Protein AF-A0A3M1N149-F1 (afdb_monomer_lite)

Secondary structure (DSSP, 8-state):
--HHHHHHHHHHHHHHHHHHHH---HHHHHHHHHHHHHHHTT-S-EEEEEE-TTS-EEEEEEES--HHHHHHHHHHHHTT--S-GGGHHHHHHHHHHHHHHHHHHHHTTTT-

Radius of gyration: 16.04 Å; chains: 1; bounding box: 36×30×37 Å

Structure (mmCIF, N/CA/C/O backbone):
data_AF-A0A3M1N149-F1
#
_entry.id   AF-A0A3M1N149-F1
#
loop_
_atom_site.group_PDB
_atom_site.id
_atom_site.type_symbol
_atom_site.label_atom_id
_atom_site.label_alt_id
_atom_site.label_comp_id
_atom_site.label_asym_id
_atom_site.label_entity_id
_atom_site.label_seq_id
_atom_site.pdbx_PDB_ins_code
_atom_site.Cartn_x
_atom_site.Cartn_y
_atom_site.Cartn_z
_atom_site.occupancy
_atom_site.B_iso_or_equiv
_atom_site.auth_seq_id
_atom_site.auth_comp_id
_atom_site.auth_asym_id
_atom_site.auth_atom_id
_atom_site.pdbx_PDB_model_num
ATOM 1 N N . MET A 1 1 ? -15.040 19.681 17.680 1.00 56.97 1 MET A N 1
ATOM 2 C CA . MET A 1 1 ? -14.461 18.428 18.204 1.00 56.97 1 MET A CA 1
ATOM 3 C C . MET A 1 1 ? -13.486 17.891 17.160 1.00 56.97 1 MET A C 1
ATOM 5 O O . MET A 1 1 ? -13.920 17.516 16.086 1.00 56.97 1 MET A O 1
ATOM 9 N N . LEU A 1 2 ? -12.181 18.021 17.420 1.00 56.91 2 LEU A N 1
ATOM 10 C CA . LEU A 1 2 ? -11.044 17.631 16.564 1.00 56.91 2 LEU A CA 1
ATOM 11 C C . LEU A 1 2 ? -9.889 16.848 17.271 1.00 56.91 2 LEU A C 1
ATOM 13 O O . LEU A 1 2 ? -8.991 16.417 16.545 1.00 56.91 2 LEU A O 1
ATOM 17 N N . PRO A 1 3 ? -9.832 16.630 18.612 1.00 60.34 3 PRO A N 1
ATOM 18 C CA . PRO A 1 3 ? -8.725 15.870 19.218 1.00 60.34 3 PRO A CA 1
ATOM 19 C C . PRO A 1 3 ? -8.643 14.407 18.759 1.00 60.34 3 PRO A C 1
ATOM 21 O O . PRO A 1 3 ? -7.548 13.921 18.481 1.00 60.34 3 PRO A O 1
ATOM 24 N N . ASP A 1 4 ? -9.786 13.728 18.627 1.00 70.88 4 ASP A N 1
ATOM 25 C CA . ASP A 1 4 ? -9.841 12.268 18.457 1.00 70.88 4 ASP A CA 1
ATOM 26 C C . ASP A 1 4 ? -9.166 11.777 17.174 1.00 70.88 4 ASP A C 1
ATOM 28 O O . ASP A 1 4 ? -8.498 10.746 17.181 1.00 70.88 4 ASP A O 1
ATOM 32 N N . PHE A 1 5 ? -9.279 12.530 16.076 1.00 72.81 5 PHE A N 1
ATOM 33 C CA . PHE A 1 5 ? -8.683 12.135 14.797 1.00 72.81 5 PHE A CA 1
ATOM 34 C C . PHE A 1 5 ? -7.152 12.194 14.834 1.00 72.81 5 PHE A C 1
ATOM 36 O O . PHE A 1 5 ? -6.479 11.268 14.390 1.00 72.81 5 PHE A O 1
ATOM 43 N N . ARG A 1 6 ? -6.586 13.262 15.414 1.00 75.56 6 ARG A N 1
ATOM 44 C CA . ARG A 1 6 ? -5.127 13.409 15.533 1.00 75.56 6 ARG A CA 1
ATOM 45 C C . ARG A 1 6 ? -4.524 12.426 16.530 1.00 75.56 6 ARG A C 1
ATOM 47 O O . ARG A 1 6 ? -3.391 12.002 16.333 1.00 75.56 6 ARG A O 1
ATOM 54 N N . ILE A 1 7 ? -5.261 12.081 17.585 1.00 82.75 7 ILE A N 1
ATOM 55 C CA . ILE A 1 7 ? -4.851 11.049 18.543 1.00 82.75 7 ILE A CA 1
ATOM 56 C C . ILE A 1 7 ? -4.841 9.686 17.846 1.00 82.75 7 ILE A C 1
ATOM 58 O O . ILE A 1 7 ? -3.805 9.034 17.816 1.00 82.75 7 ILE A O 1
ATOM 62 N N . ARG A 1 8 ? -5.925 9.327 17.154 1.00 80.81 8 ARG A N 1
ATOM 63 C CA . ARG A 1 8 ? -6.014 8.057 16.427 1.00 80.81 8 ARG A CA 1
ATOM 64 C C . ARG A 1 8 ? -4.948 7.918 15.334 1.00 80.81 8 ARG A C 1
ATOM 66 O O . ARG A 1 8 ? -4.360 6.856 15.187 1.00 80.81 8 ARG A O 1
ATOM 73 N N . GLN A 1 9 ? -4.649 8.990 14.597 1.00 80.25 9 GLN A N 1
ATOM 74 C CA . GLN A 1 9 ? -3.570 8.980 13.603 1.00 80.25 9 GLN A CA 1
ATOM 75 C C . GLN A 1 9 ? -2.201 8.699 14.245 1.00 80.25 9 GLN A C 1
ATOM 77 O O . GLN A 1 9 ? -1.392 7.975 13.672 1.00 80.25 9 GLN A O 1
ATOM 82 N N . ARG A 1 10 ? -1.936 9.241 15.441 1.00 87.62 10 ARG A N 1
ATOM 83 C CA . ARG A 1 10 ? -0.706 8.941 16.191 1.00 87.62 10 ARG A CA 1
ATOM 84 C C . ARG A 1 10 ? -0.661 7.487 16.644 1.00 87.62 10 ARG A C 1
ATOM 86 O O . ARG A 1 10 ? 0.394 6.876 16.516 1.00 87.62 10 ARG A O 1
ATOM 93 N N . ASP A 1 11 ? -1.779 6.942 17.115 1.00 88.00 11 ASP A N 1
ATOM 94 C CA . ASP A 1 11 ? -1.861 5.541 17.536 1.00 88.00 11 ASP A CA 1
ATOM 95 C C . ASP A 1 11 ? -1.597 4.591 16.358 1.00 88.00 11 ASP A C 1
ATOM 97 O O . ASP A 1 11 ? -0.807 3.660 16.491 1.00 88.00 11 ASP A O 1
ATOM 101 N N . TYR A 1 12 ? -2.151 4.880 15.174 1.00 85.88 12 TYR A N 1
ATOM 102 C CA . TYR A 1 12 ? -1.867 4.108 13.959 1.00 85.88 12 TYR A CA 1
ATOM 103 C C . TYR A 1 12 ? -0.397 4.186 13.535 1.00 85.88 12 TYR A C 1
ATOM 105 O O . TYR A 1 12 ? 0.204 3.168 13.193 1.00 85.88 12 TYR A O 1
ATOM 113 N N . LEU A 1 13 ? 0.211 5.375 13.580 1.00 88.25 13 LEU A N 1
ATOM 114 C CA . LEU A 1 13 ? 1.637 5.528 13.278 1.00 88.25 13 LEU A CA 1
ATOM 115 C C . LEU A 1 13 ? 2.517 4.785 14.292 1.00 88.25 13 LEU A C 1
ATOM 117 O O . LEU A 1 13 ? 3.531 4.204 13.907 1.00 88.25 13 LEU A O 1
ATOM 121 N N . LEU A 1 14 ? 2.126 4.770 15.569 1.00 90.81 14 LEU A N 1
ATOM 122 C CA . LEU A 1 14 ? 2.820 4.012 16.606 1.00 90.81 14 LEU A CA 1
ATOM 123 C C . LEU A 1 14 ? 2.691 2.502 16.373 1.00 90.81 14 LEU A C 1
ATOM 125 O O . LEU A 1 14 ? 3.683 1.788 16.506 1.00 90.81 14 LEU A O 1
ATOM 129 N N . GLU A 1 15 ? 1.510 2.020 15.984 1.00 87.44 15 GLU A N 1
ATOM 130 C CA . GLU A 1 15 ? 1.302 0.613 15.640 1.00 87.44 15 GLU A CA 1
ATOM 131 C C . GLU A 1 15 ? 2.174 0.193 14.447 1.00 87.44 15 GLU A C 1
ATOM 133 O O . GLU A 1 15 ? 2.822 -0.854 14.501 1.00 87.44 15 GLU A O 1
ATOM 138 N N . ILE A 1 16 ? 2.260 1.027 13.404 1.00 86.06 16 ILE A N 1
ATOM 139 C CA . ILE A 1 16 ? 3.152 0.792 12.258 1.00 86.06 16 ILE A CA 1
ATOM 140 C C . ILE A 1 16 ? 4.612 0.740 12.720 1.00 86.06 16 ILE A C 1
ATOM 142 O O . ILE A 1 16 ? 5.326 -0.202 12.381 1.00 86.06 16 ILE A O 1
ATOM 146 N N . ALA A 1 17 ? 5.058 1.712 13.521 1.00 87.81 17 ALA A N 1
ATOM 147 C CA . ALA A 1 17 ? 6.433 1.759 14.015 1.00 87.81 17 ALA A CA 1
ATOM 148 C C . ALA A 1 17 ? 6.802 0.528 14.862 1.00 87.81 17 ALA A C 1
ATOM 150 O O . ALA A 1 17 ? 7.915 0.023 14.751 1.00 87.81 17 ALA A O 1
ATOM 151 N N . GLN A 1 18 ? 5.873 0.018 15.676 1.00 87.69 18 GLN A N 1
ATOM 152 C CA . GLN A 1 18 ? 6.068 -1.210 16.454 1.00 87.69 18 GLN A CA 1
ATOM 153 C C . GLN A 1 18 ? 6.083 -2.466 15.579 1.00 87.69 18 GLN A C 1
ATOM 155 O O . GLN A 1 18 ? 6.882 -3.371 15.822 1.00 87.69 18 GLN A O 1
ATOM 160 N N . ALA A 1 19 ? 5.218 -2.535 14.563 1.00 85.25 19 ALA A N 1
ATOM 161 C CA . ALA A 1 19 ? 5.213 -3.648 13.620 1.00 85.25 19 ALA A CA 1
ATOM 162 C C . ALA A 1 19 ? 6.552 -3.735 12.871 1.00 85.25 19 ALA A C 1
ATOM 164 O O . ALA A 1 19 ? 7.135 -4.813 12.803 1.00 85.25 19 ALA A O 1
ATOM 165 N N . LEU A 1 20 ? 7.083 -2.596 12.407 1.00 87.00 20 LEU A N 1
ATOM 166 C CA . LEU A 1 20 ? 8.373 -2.510 11.709 1.00 87.00 20 LEU A CA 1
ATOM 167 C C . LEU A 1 20 ? 9.553 -3.060 12.526 1.00 87.00 20 LEU A C 1
ATOM 169 O O . LEU A 1 20 ? 10.507 -3.563 11.943 1.00 87.00 20 LEU A O 1
ATOM 173 N N . THR A 1 21 ? 9.522 -2.947 13.856 1.00 85.19 21 THR A N 1
ATOM 174 C CA . THR A 1 21 ? 10.631 -3.383 14.723 1.00 85.19 21 THR A CA 1
ATOM 175 C C . THR A 1 21 ? 10.466 -4.790 15.291 1.00 85.19 21 THR A C 1
ATOM 177 O O . THR A 1 21 ? 11.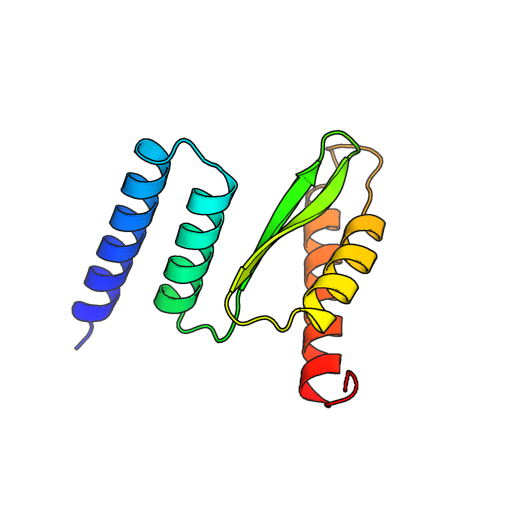430 -5.332 15.828 1.00 85.19 21 THR A O 1
ATOM 180 N N . SER A 1 22 ? 9.269 -5.376 15.196 1.00 80.94 22 SER A N 1
ATOM 181 C CA . SER A 1 22 ? 8.942 -6.661 15.833 1.00 80.94 22 SER A CA 1
ATOM 182 C C . SER A 1 22 ? 8.733 -7.803 14.839 1.00 80.94 22 SER A C 1
ATOM 184 O O . SER A 1 22 ? 8.836 -8.963 15.231 1.00 80.94 22 SER A O 1
ATOM 186 N N . GLU A 1 23 ? 8.418 -7.493 13.580 1.00 82.69 23 GLU A N 1
ATOM 187 C CA . GLU A 1 23 ? 8.093 -8.483 12.553 1.00 82.69 23 GLU A CA 1
ATOM 188 C C . GLU A 1 23 ? 9.309 -8.767 11.662 1.00 82.69 23 GLU A C 1
ATOM 190 O O . GLU A 1 23 ? 9.849 -7.860 11.029 1.00 82.69 23 GLU A O 1
ATOM 195 N N . LEU A 1 24 ? 9.743 -10.031 11.615 1.00 85.94 24 LEU A N 1
ATOM 196 C CA . LEU A 1 24 ? 10.859 -10.464 10.763 1.00 85.94 24 LEU A CA 1
ATOM 197 C C . LEU A 1 24 ? 10.376 -10.912 9.375 1.00 85.94 24 LEU A C 1
ATOM 199 O O . LEU A 1 24 ? 11.164 -10.949 8.430 1.00 85.94 24 LEU A O 1
ATOM 203 N N . ASP A 1 25 ? 9.091 -11.251 9.252 1.00 90.19 25 ASP A N 1
ATOM 204 C CA . ASP A 1 25 ? 8.483 -11.655 7.993 1.00 90.19 25 ASP A CA 1
ATOM 205 C C . ASP A 1 25 ? 7.941 -10.445 7.219 1.00 90.19 25 ASP A C 1
ATOM 207 O O . ASP A 1 25 ? 6.956 -9.807 7.604 1.00 90.19 25 ASP A O 1
ATOM 211 N N . LEU A 1 26 ? 8.593 -10.128 6.098 1.00 89.75 26 LEU A N 1
ATOM 212 C CA . LEU A 1 26 ? 8.265 -8.954 5.289 1.00 89.75 26 LEU A CA 1
ATOM 213 C C . LEU A 1 26 ? 6.822 -8.997 4.764 1.00 89.75 26 LEU A C 1
ATOM 215 O O . LEU A 1 26 ? 6.148 -7.970 4.740 1.00 89.75 26 LEU A O 1
ATOM 219 N N . GLU A 1 27 ? 6.329 -10.169 4.363 1.00 90.31 27 GLU A N 1
ATOM 220 C CA . GLU A 1 27 ? 4.973 -10.312 3.824 1.00 90.31 27 GLU A CA 1
ATOM 221 C C . GLU A 1 27 ? 3.909 -10.019 4.893 1.00 90.31 27 GLU A C 1
ATOM 223 O O . GLU A 1 27 ? 2.989 -9.219 4.667 1.00 90.31 27 GLU A O 1
ATOM 228 N N . THR A 1 28 ? 4.070 -10.599 6.085 1.00 91.31 28 THR A N 1
ATOM 229 C CA . THR A 1 28 ? 3.201 -10.356 7.244 1.00 91.31 28 THR A CA 1
ATOM 230 C C . THR A 1 28 ? 3.227 -8.885 7.654 1.00 91.31 28 THR A C 1
ATOM 232 O O . THR A 1 28 ? 2.171 -8.271 7.855 1.00 91.31 28 THR A O 1
ATOM 235 N N . LEU A 1 29 ? 4.419 -8.284 7.708 1.00 93.69 29 LEU A N 1
ATOM 236 C CA . LEU A 1 29 ? 4.609 -6.877 8.049 1.00 93.69 29 LEU A CA 1
ATOM 237 C C . LEU A 1 29 ? 3.874 -5.951 7.078 1.00 93.69 29 LEU A C 1
ATOM 239 O O . LEU A 1 29 ? 3.069 -5.116 7.497 1.00 93.69 29 LEU A O 1
ATOM 243 N N . LEU A 1 30 ? 4.121 -6.098 5.776 1.00 94.62 30 LEU A N 1
ATOM 244 C CA . LEU A 1 30 ? 3.526 -5.231 4.763 1.00 94.62 30 LEU A CA 1
ATOM 245 C C . LEU A 1 30 ? 2.005 -5.383 4.732 1.00 94.62 30 LEU A C 1
ATOM 247 O O . LEU A 1 30 ? 1.293 -4.379 4.646 1.00 94.62 30 LEU A O 1
ATOM 251 N N . THR A 1 31 ? 1.498 -6.611 4.873 1.00 94.62 31 THR A N 1
ATOM 252 C CA . THR A 1 31 ? 0.055 -6.883 4.948 1.00 94.62 31 THR A CA 1
ATOM 253 C C . THR A 1 31 ? -0.586 -6.176 6.142 1.00 94.62 31 THR A C 1
ATOM 255 O O . THR A 1 31 ? -1.678 -5.608 6.034 1.00 94.62 31 THR A O 1
ATOM 258 N N . ARG A 1 32 ? 0.106 -6.138 7.285 1.00 94.00 32 ARG A N 1
ATOM 259 C CA . ARG A 1 32 ? -0.348 -5.383 8.454 1.00 94.00 32 ARG A CA 1
ATOM 260 C C . ARG A 1 32 ? -0.325 -3.873 8.204 1.00 94.00 32 ARG A C 1
ATOM 262 O O . ARG A 1 32 ? -1.309 -3.206 8.521 1.00 94.00 32 ARG A O 1
ATOM 269 N N . ILE A 1 33 ? 0.747 -3.344 7.615 1.00 94.12 33 ILE A N 1
ATOM 270 C CA . ILE A 1 33 ? 0.893 -1.909 7.325 1.00 94.12 33 ILE A CA 1
ATOM 271 C C . ILE A 1 33 ? -0.199 -1.425 6.372 1.00 94.12 33 ILE A C 1
ATOM 273 O O . ILE A 1 33 ? -0.850 -0.424 6.666 1.00 94.12 33 ILE A O 1
ATOM 277 N N . VAL A 1 34 ? -0.433 -2.124 5.255 1.00 95.00 34 VAL A N 1
ATOM 278 C CA . VAL A 1 34 ? -1.430 -1.687 4.266 1.00 95.00 34 VAL A CA 1
ATOM 279 C C . VAL A 1 34 ? -2.836 -1.672 4.866 1.00 95.00 34 VAL A C 1
ATOM 281 O O . VAL A 1 34 ? -3.597 -0.743 4.610 1.00 95.00 34 VAL A O 1
ATOM 284 N N . ARG A 1 35 ? -3.165 -2.637 5.736 1.00 95.25 35 ARG A N 1
ATOM 285 C CA . ARG A 1 35 ? -4.443 -2.659 6.455 1.00 95.25 35 ARG A CA 1
ATOM 286 C C . ARG A 1 35 ? -4.588 -1.445 7.377 1.00 95.25 35 ARG A C 1
ATOM 288 O O . ARG A 1 35 ? -5.579 -0.728 7.272 1.00 95.25 35 ARG A O 1
ATOM 295 N N . ILE A 1 36 ? -3.585 -1.176 8.218 1.00 92.81 36 ILE A N 1
ATOM 296 C CA . ILE A 1 36 ? -3.586 -0.013 9.124 1.00 92.81 36 ILE A CA 1
ATOM 297 C C . ILE A 1 36 ? -3.695 1.294 8.328 1.00 92.81 36 ILE A C 1
ATOM 299 O O . ILE A 1 36 ? -4.461 2.182 8.693 1.00 92.81 36 ILE A O 1
ATOM 303 N N . ALA A 1 37 ? -2.961 1.416 7.221 1.00 93.12 37 ALA A N 1
ATOM 304 C CA . ALA A 1 37 ? -2.976 2.607 6.381 1.00 93.12 37 ALA A CA 1
ATOM 305 C C . ALA A 1 37 ? -4.347 2.845 5.728 1.00 93.12 37 ALA A C 1
ATOM 307 O O . ALA A 1 37 ? -4.825 3.979 5.715 1.00 93.12 37 ALA A O 1
ATOM 308 N N . VAL A 1 38 ? -4.999 1.791 5.225 1.00 93.12 38 VAL A N 1
ATOM 309 C CA . VAL A 1 38 ? -6.350 1.888 4.652 1.00 93.12 38 VAL A CA 1
ATOM 310 C C . V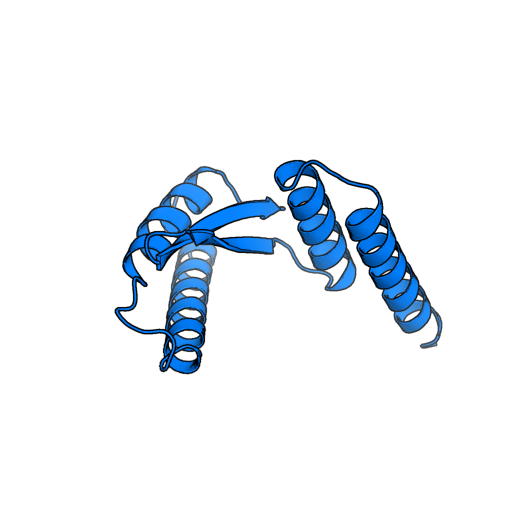AL A 1 38 ? -7.360 2.324 5.713 1.00 93.12 38 VAL A C 1
ATOM 312 O O . VAL A 1 38 ? -8.138 3.244 5.461 1.00 93.12 38 VAL A O 1
ATOM 315 N N . GLU A 1 39 ? -7.308 1.739 6.912 1.00 90.94 39 GLU A N 1
ATOM 316 C CA . GLU A 1 39 ? -8.165 2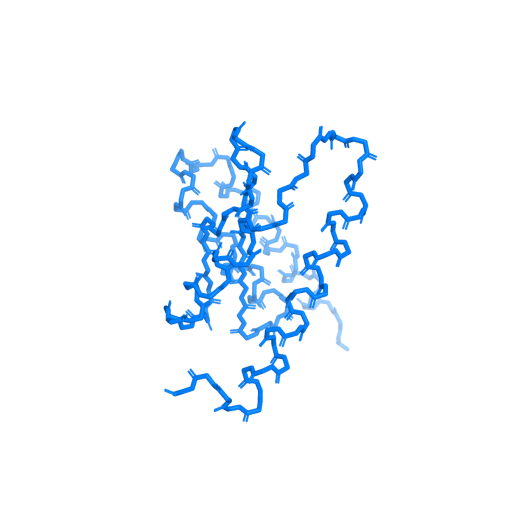.137 8.037 1.00 90.94 39 GLU A CA 1
ATOM 317 C C . GLU A 1 39 ? -7.917 3.600 8.453 1.00 90.94 39 GLU A C 1
ATOM 319 O O . GLU A 1 39 ? -8.862 4.381 8.585 1.00 90.94 39 GLU A O 1
ATOM 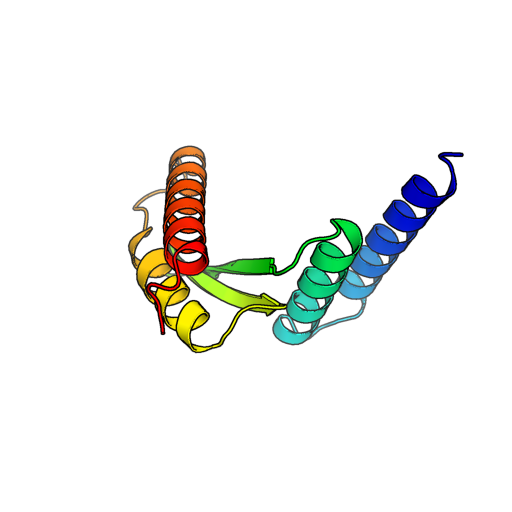324 N N . MET A 1 40 ? -6.649 4.005 8.592 1.00 88.19 40 MET A N 1
ATOM 325 C CA . MET A 1 40 ? -6.246 5.363 8.976 1.00 88.19 40 MET A CA 1
ATOM 326 C C . MET A 1 40 ? -6.725 6.425 7.978 1.00 88.19 40 MET A C 1
ATOM 328 O O . MET A 1 40 ? -7.113 7.522 8.384 1.00 88.19 40 MET A O 1
ATOM 332 N N . LEU A 1 41 ? -6.688 6.113 6.681 1.00 90.38 41 LEU A N 1
ATOM 333 C CA . LEU A 1 41 ? -7.074 7.026 5.602 1.00 90.38 41 LEU A CA 1
ATOM 334 C C . LEU A 1 41 ? -8.560 6.930 5.226 1.00 90.38 41 LEU A C 1
ATOM 336 O O . LEU A 1 41 ? -8.990 7.623 4.305 1.00 90.38 41 LEU A O 1
ATOM 340 N N . ALA A 1 42 ? -9.340 6.087 5.914 1.00 89.38 42 ALA A N 1
ATOM 341 C CA . ALA A 1 42 ? -10.717 5.752 5.544 1.00 89.38 42 ALA A CA 1
ATOM 342 C C . ALA A 1 42 ? -10.852 5.305 4.068 1.00 89.38 42 ALA A C 1
ATOM 344 O O . ALA A 1 42 ? -11.844 5.597 3.394 1.00 89.38 42 ALA A O 1
ATOM 345 N N . GLY A 1 43 ? -9.832 4.609 3.556 1.00 88.12 43 GLY A N 1
ATOM 346 C CA . GLY A 1 43 ? -9.810 4.055 2.206 1.00 88.12 43 GLY A CA 1
ATOM 347 C C . GLY A 1 43 ? -10.683 2.803 2.078 1.00 88.12 43 GLY A C 1
ATOM 348 O O . GLY A 1 43 ? -11.037 2.168 3.066 1.00 88.12 43 GLY A O 1
ATOM 349 N N . GLN A 1 44 ? -11.024 2.431 0.842 1.00 88.06 44 GLN A N 1
ATOM 350 C CA . GLN A 1 44 ? -11.739 1.176 0.548 1.00 88.06 44 GLN A CA 1
ATOM 351 C C . GLN A 1 44 ? -10.785 0.017 0.241 1.00 88.06 44 GLN A C 1
ATOM 353 O O . GLN A 1 44 ? -11.121 -1.147 0.442 1.00 88.06 44 GLN A O 1
ATOM 358 N N . ALA A 1 45 ? -9.597 0.342 -0.266 1.00 91.12 45 ALA A N 1
ATOM 359 C CA . ALA A 1 45 ? -8.578 -0.612 -0.654 1.00 91.12 45 ALA A CA 1
ATOM 360 C C . ALA A 1 45 ? -7.199 0.061 -0.667 1.00 91.12 45 ALA A C 1
ATOM 362 O O . ALA A 1 45 ? -7.099 1.286 -0.749 1.00 91.12 45 ALA A O 1
ATOM 363 N N . GLY A 1 46 ? -6.143 -0.743 -0.615 1.00 91.44 46 GLY A N 1
ATOM 364 C CA . GLY A 1 46 ? -4.758 -0.292 -0.697 1.00 91.44 46 GLY A CA 1
ATOM 365 C C . GLY A 1 46 ? -3.839 -1.407 -1.175 1.00 91.44 46 GLY A C 1
ATOM 366 O O . GLY A 1 46 ? -4.182 -2.587 -1.094 1.00 91.44 46 GLY A O 1
ATOM 367 N N . LEU A 1 47 ? -2.667 -1.036 -1.680 1.00 93.88 47 LEU A N 1
ATOM 368 C CA . LEU A 1 47 ? -1.620 -1.976 -2.066 1.00 93.88 47 LEU A CA 1
ATOM 369 C C . LEU A 1 47 ? -0.249 -1.415 -1.718 1.00 93.88 47 LEU A C 1
ATOM 371 O O . LEU A 1 47 ? -0.071 -0.199 -1.663 1.00 93.88 47 LEU A O 1
ATOM 375 N N . ILE A 1 48 ? 0.715 -2.311 -1.534 1.00 93.31 48 ILE A N 1
ATOM 376 C CA . ILE A 1 48 ? 2.134 -1.967 -1.491 1.00 93.31 48 ILE A CA 1
ATOM 377 C C . ILE A 1 48 ? 2.810 -2.725 -2.627 1.00 93.31 48 ILE A C 1
ATOM 379 O O . ILE A 1 48 ? 2.748 -3.956 -2.685 1.00 93.31 48 ILE A O 1
ATOM 383 N N . ALA A 1 49 ? 3.436 -1.980 -3.533 1.00 91.44 49 ALA A N 1
ATOM 384 C CA . ALA A 1 49 ? 4.294 -2.521 -4.574 1.00 91.44 49 ALA A CA 1
ATOM 385 C C . ALA A 1 49 ? 5.753 -2.263 -4.201 1.00 91.44 49 ALA A C 1
ATOM 387 O O . ALA A 1 49 ? 6.082 -1.202 -3.672 1.00 91.44 49 ALA A O 1
ATOM 388 N N . LEU A 1 50 ? 6.608 -3.241 -4.467 1.00 90.06 50 LEU A N 1
ATOM 389 C CA . LEU A 1 50 ? 8.045 -3.140 -4.271 1.00 90.06 50 LEU A CA 1
ATOM 390 C C . LEU A 1 50 ? 8.741 -3.304 -5.614 1.00 90.06 50 LEU A C 1
ATOM 392 O O . LEU A 1 50 ? 8.285 -4.069 -6.469 1.00 90.06 50 LEU A O 1
ATOM 396 N N . ARG A 1 51 ? 9.853 -2.594 -5.775 1.00 85.88 51 ARG A N 1
ATOM 397 C CA . ARG A 1 51 ? 10.768 -2.801 -6.890 1.00 85.88 51 ARG A CA 1
ATOM 398 C C . ARG A 1 51 ? 11.651 -4.006 -6.578 1.00 85.88 51 ARG A C 1
ATOM 400 O O . ARG A 1 51 ? 12.238 -4.074 -5.497 1.00 85.88 51 ARG A O 1
ATOM 407 N N . ASP A 1 52 ? 11.700 -4.967 -7.491 1.00 84.06 52 ASP A N 1
ATOM 408 C CA . ASP A 1 52 ? 12.607 -6.107 -7.393 1.00 84.06 52 ASP A CA 1
ATOM 409 C C . ASP A 1 52 ? 14.027 -5.743 -7.865 1.00 84.06 52 ASP A C 1
ATOM 411 O O . ASP A 1 52 ? 14.287 -4.645 -8.363 1.00 84.06 52 ASP A O 1
ATOM 415 N N . ALA A 1 53 ? 14.967 -6.675 -7.689 1.00 81.38 53 ALA A N 1
ATOM 416 C CA . ALA A 1 53 ? 16.353 -6.498 -8.123 1.00 81.38 53 ALA A CA 1
ATOM 417 C C . ALA A 1 53 ? 16.503 -6.376 -9.654 1.00 81.38 53 ALA A C 1
ATOM 419 O O . ALA A 1 53 ? 17.501 -5.833 -10.121 1.00 81.38 53 ALA A O 1
ATOM 420 N N . ASP A 1 54 ? 15.508 -6.833 -10.420 1.00 81.50 54 ASP A N 1
ATOM 421 C CA . ASP A 1 54 ? 15.443 -6.725 -11.883 1.00 81.50 54 ASP A CA 1
ATOM 422 C C . ASP A 1 54 ? 14.831 -5.378 -12.330 1.00 81.50 54 ASP A C 1
ATOM 424 O O . ASP A 1 54 ? 14.572 -5.141 -13.515 1.00 81.50 54 ASP A O 1
ATOM 428 N N . GLY A 1 55 ? 14.572 -4.480 -11.375 1.00 78.62 55 GLY A N 1
ATOM 429 C CA . GLY A 1 55 ? 14.031 -3.150 -11.600 1.00 78.62 55 GLY A CA 1
ATOM 430 C C . GLY A 1 55 ? 12.532 -3.116 -11.907 1.00 78.62 55 GLY A C 1
ATOM 431 O O . GLY A 1 55 ? 12.028 -2.052 -12.260 1.00 78.62 55 GLY A O 1
ATOM 432 N N . GLN A 1 56 ? 11.822 -4.238 -11.772 1.00 82.81 56 GLN A N 1
ATOM 433 C CA . GLN A 1 56 ? 10.391 -4.353 -12.042 1.00 82.81 56 GLN A CA 1
ATOM 434 C C . GLN A 1 56 ? 9.577 -4.067 -10.781 1.00 82.81 56 GLN A C 1
ATOM 436 O O . GLN A 1 56 ? 9.923 -4.506 -9.683 1.00 82.81 56 GLN A O 1
ATOM 441 N N . TRP A 1 57 ? 8.435 -3.402 -10.936 1.00 86.56 57 TRP A N 1
ATOM 442 C CA . TRP A 1 57 ? 7.482 -3.239 -9.843 1.00 86.56 57 TRP A CA 1
ATOM 443 C C . TRP A 1 57 ? 6.578 -4.465 -9.725 1.00 86.56 57 TRP A C 1
ATOM 445 O O . TRP A 1 57 ? 5.929 -4.873 -10.689 1.00 86.56 57 TRP A O 1
ATOM 455 N N . ARG A 1 58 ? 6.492 -5.033 -8.520 1.00 87.94 58 ARG A N 1
ATOM 456 C CA . ARG A 1 58 ? 5.581 -6.138 -8.199 1.00 87.94 58 ARG A CA 1
ATOM 457 C C . ARG A 1 58 ? 4.743 -5.801 -6.982 1.00 87.94 58 ARG A C 1
ATOM 459 O O . ARG A 1 58 ? 5.238 -5.245 -6.003 1.00 87.94 58 ARG A O 1
ATOM 466 N N . VAL A 1 59 ? 3.468 -6.169 -7.023 1.00 91.44 59 VAL A N 1
ATOM 467 C CA . VAL A 1 59 ? 2.589 -6.064 -5.859 1.00 91.44 59 VAL A CA 1
ATOM 468 C C . VAL A 1 59 ? 3.072 -7.051 -4.802 1.00 91.44 59 VAL A C 1
ATOM 470 O O . VAL A 1 59 ? 3.063 -8.259 -5.032 1.00 91.44 59 VAL A O 1
ATOM 473 N N . SER A 1 60 ? 3.479 -6.531 -3.647 1.00 92.75 60 SER A N 1
ATOM 474 C CA . SER A 1 60 ? 3.903 -7.340 -2.505 1.00 92.75 60 SER A CA 1
ATOM 475 C C . SER A 1 60 ? 2.726 -7.701 -1.602 1.00 92.75 60 SER A C 1
ATOM 477 O O . SER A 1 60 ? 2.656 -8.823 -1.117 1.00 92.75 60 SER A O 1
ATOM 479 N N . THR A 1 61 ? 1.775 -6.785 -1.401 1.00 94.56 61 THR A N 1
ATOM 480 C CA . THR A 1 61 ? 0.547 -7.060 -0.641 1.00 94.56 61 THR A CA 1
ATOM 481 C C . THR A 1 61 ? -0.596 -6.152 -1.085 1.00 94.56 61 THR A C 1
ATOM 483 O O . THR A 1 61 ? -0.374 -5.069 -1.639 1.00 94.56 61 THR A O 1
ATOM 486 N N . VAL A 1 62 ? -1.830 -6.583 -0.821 1.00 94.25 62 VAL A N 1
ATOM 487 C CA . VAL A 1 62 ? -3.056 -5.822 -1.075 1.00 94.25 62 VAL A CA 1
ATOM 488 C C . VAL A 1 62 ? -4.039 -5.962 0.077 1.00 94.25 62 VAL A C 1
ATOM 490 O O . VAL A 1 62 ? -4.089 -6.980 0.762 1.00 94.25 62 VAL A O 1
ATOM 493 N N . HIS A 1 63 ? -4.897 -4.962 0.236 1.00 94.31 63 HIS A N 1
ATOM 494 C CA . HIS A 1 63 ? -6.041 -5.000 1.133 1.00 94.31 63 HIS A CA 1
ATOM 495 C C . HIS A 1 63 ? -7.272 -4.438 0.424 1.00 94.31 63 HIS A C 1
ATOM 497 O O . HIS A 1 63 ? -7.189 -3.395 -0.218 1.00 94.31 63 HIS A O 1
ATOM 503 N N . GLY A 1 64 ? -8.411 -5.133 0.510 1.00 89.81 64 GLY A N 1
ATOM 504 C CA . GLY A 1 64 ? -9.664 -4.701 -0.126 1.00 89.81 64 GLY A CA 1
ATOM 505 C C . GLY A 1 64 ? -9.694 -4.814 -1.658 1.00 89.81 64 GLY A C 1
ATOM 506 O O . GLY A 1 64 ? -10.604 -4.284 -2.288 1.00 89.81 64 GLY A O 1
ATOM 507 N N . ILE A 1 65 ? -8.722 -5.502 -2.273 1.00 89.06 65 ILE A N 1
ATOM 508 C CA . ILE A 1 65 ? -8.611 -5.651 -3.731 1.00 89.06 65 ILE A CA 1
ATOM 509 C C . ILE A 1 65 ? -8.950 -7.090 -4.167 1.00 89.06 65 ILE A C 1
ATOM 511 O O . ILE A 1 65 ? -8.300 -8.029 -3.702 1.00 89.06 65 ILE A O 1
ATOM 515 N N . PRO A 1 66 ? -9.900 -7.301 -5.101 1.00 87.44 66 PRO A N 1
ATOM 516 C CA . PRO A 1 66 ? -10.197 -8.626 -5.646 1.00 87.44 66 PRO A CA 1
ATOM 517 C C . PRO A 1 66 ? -9.009 -9.247 -6.396 1.00 87.44 66 PRO A C 1
ATOM 519 O O . PRO A 1 66 ? -8.342 -8.582 -7.186 1.00 87.44 66 PRO A O 1
ATOM 522 N N . ALA A 1 67 ? -8.794 -10.557 -6.248 1.00 84.19 67 ALA A N 1
ATOM 523 C CA . ALA A 1 67 ? -7.641 -11.258 -6.831 1.00 84.19 67 ALA A CA 1
ATOM 524 C C . ALA A 1 67 ? -7.517 -11.130 -8.367 1.00 84.19 67 ALA A C 1
ATOM 526 O O . ALA A 1 67 ? -6.406 -11.106 -8.898 1.00 84.19 67 ALA A O 1
ATOM 527 N N . GLY A 1 68 ? -8.638 -11.027 -9.093 1.00 82.19 68 GLY A N 1
ATOM 528 C CA . GLY A 1 68 ? -8.624 -10.774 -10.541 1.00 82.19 68 GLY A CA 1
ATOM 529 C C . GLY A 1 68 ? -7.976 -9.434 -10.898 1.00 82.19 68 GLY A C 1
ATOM 530 O O . GLY A 1 68 ? -7.202 -9.351 -11.848 1.00 82.19 68 GLY A O 1
ATOM 531 N N . PHE A 1 69 ? -8.206 -8.418 -10.068 1.00 82.25 69 PHE A N 1
ATOM 532 C CA . PHE A 1 69 ? -7.641 -7.084 -10.229 1.00 82.25 69 PHE A CA 1
ATOM 533 C C . PHE A 1 69 ? -6.154 -7.033 -9.887 1.00 82.25 69 PHE A C 1
ATOM 535 O O . PHE A 1 69 ? -5.385 -6.361 -10.567 1.00 82.25 69 PHE A O 1
ATOM 542 N N . VAL A 1 70 ? -5.723 -7.801 -8.881 1.00 86.94 70 VAL A N 1
ATOM 543 C CA . VAL A 1 70 ? -4.301 -7.920 -8.520 1.00 86.94 70 VAL A CA 1
ATOM 544 C C . VAL A 1 70 ? -3.475 -8.451 -9.694 1.00 86.94 70 VAL A C 1
ATOM 546 O O . VAL A 1 70 ? -2.383 -7.952 -9.950 1.00 86.94 70 VAL A O 1
ATOM 549 N N . ARG A 1 71 ? -3.995 -9.430 -10.449 1.00 86.56 71 ARG A N 1
ATOM 550 C CA . ARG A 1 71 ? -3.309 -9.955 -11.646 1.00 86.56 71 ARG A CA 1
ATOM 551 C C . ARG A 1 71 ? -3.138 -8.897 -12.734 1.00 86.56 71 ARG A C 1
ATOM 553 O O . ARG A 1 71 ? -2.062 -8.805 -13.323 1.00 86.56 71 ARG A O 1
ATOM 560 N N . TYR A 1 72 ? -4.175 -8.096 -12.970 1.00 84.00 72 TYR A N 1
ATOM 561 C CA . TYR A 1 72 ? -4.109 -6.971 -13.900 1.00 84.00 72 TYR A CA 1
ATOM 562 C C . TYR A 1 72 ? -3.046 -5.957 -13.451 1.00 84.00 72 TYR A C 1
ATOM 564 O O . TYR A 1 72 ? -2.132 -5.647 -14.211 1.00 84.00 72 TYR A O 1
ATOM 572 N N . LEU A 1 73 ? -3.092 -5.533 -12.183 1.00 85.19 73 LEU A N 1
ATOM 573 C CA . LEU A 1 73 ? -2.120 -4.608 -11.592 1.00 85.19 73 LEU A CA 1
ATOM 574 C C . LEU A 1 73 ? -0.679 -5.111 -11.719 1.00 85.19 73 LEU A C 1
ATOM 576 O O . LEU A 1 73 ? 0.174 -4.366 -12.183 1.00 85.19 73 LEU A O 1
ATOM 580 N N . ASN A 1 74 ? -0.411 -6.371 -11.370 1.00 85.94 74 ASN A N 1
ATOM 581 C CA . ASN A 1 74 ? 0.924 -6.962 -11.496 1.00 85.94 74 ASN A CA 1
ATOM 582 C C . ASN A 1 74 ? 1.438 -6.954 -12.939 1.00 85.94 74 ASN A C 1
ATOM 584 O O . ASN A 1 74 ? 2.603 -6.640 -13.165 1.00 85.94 74 ASN A O 1
ATOM 588 N N . THR A 1 75 ? 0.574 -7.271 -13.907 1.00 86.00 75 THR A N 1
ATOM 589 C CA . THR A 1 75 ? 0.952 -7.270 -15.328 1.00 86.00 75 THR A CA 1
ATOM 590 C C . THR A 1 75 ? 1.373 -5.870 -15.763 1.00 86.00 75 THR A C 1
ATOM 592 O O . THR A 1 75 ? 2.433 -5.699 -16.352 1.00 86.00 75 THR A O 1
ATOM 595 N N . HIS A 1 76 ? 0.582 -4.851 -15.425 1.00 82.38 76 HIS A N 1
ATOM 596 C CA . HIS A 1 76 ? 0.874 -3.481 -15.835 1.00 82.38 76 HIS A CA 1
ATOM 597 C C . HIS A 1 76 ? 2.034 -2.837 -15.070 1.00 82.38 76 HIS A C 1
ATOM 599 O O . HIS A 1 76 ? 2.812 -2.113 -15.680 1.00 82.38 76 HIS A O 1
ATOM 605 N N . LEU A 1 77 ? 2.188 -3.120 -13.774 1.00 83.75 77 LEU A N 1
ATOM 606 C CA . LEU A 1 77 ? 3.310 -2.622 -12.972 1.00 83.75 77 LEU A CA 1
ATOM 607 C C . LEU A 1 77 ? 4.654 -3.172 -13.463 1.00 83.75 77 LEU A C 1
ATOM 609 O O . LEU A 1 77 ? 5.624 -2.420 -13.528 1.00 83.75 77 LEU A O 1
ATOM 613 N N . ALA A 1 78 ? 4.702 -4.438 -13.890 1.00 81.44 78 ALA A N 1
ATOM 614 C CA . ALA A 1 78 ? 5.906 -5.014 -14.487 1.00 81.44 78 ALA A CA 1
ATOM 615 C C . ALA A 1 78 ? 6.331 -4.271 -15.769 1.00 81.44 78 ALA A C 1
ATOM 617 O O . ALA A 1 78 ? 7.512 -4.156 -16.058 1.00 81.44 78 ALA A O 1
ATOM 618 N N . HIS A 1 79 ? 5.393 -3.691 -16.522 1.00 76.94 79 HIS A N 1
ATOM 619 C CA . HIS A 1 79 ? 5.725 -2.918 -17.722 1.00 76.94 79 HIS A CA 1
ATOM 620 C C . HIS A 1 79 ? 6.294 -1.518 -17.437 1.00 76.94 79 HIS A C 1
ATOM 622 O O . HIS A 1 79 ? 6.814 -0.899 -18.361 1.00 76.94 79 HIS A O 1
ATOM 628 N N . ILE A 1 80 ? 6.256 -1.031 -16.189 1.00 73.12 80 ILE A N 1
ATOM 629 C CA . ILE A 1 80 ? 6.828 0.270 -15.778 1.00 73.12 80 ILE A CA 1
ATOM 630 C C . ILE A 1 80 ? 8.355 0.155 -15.530 1.00 73.12 80 ILE A C 1
ATOM 632 O O . ILE A 1 80 ? 8.969 0.998 -14.893 1.00 73.12 80 ILE A O 1
ATOM 636 N N . ALA A 1 81 ? 9.008 -0.893 -16.036 1.00 60.97 81 ALA A N 1
ATOM 637 C CA . ALA A 1 81 ? 10.452 -1.097 -15.935 1.00 60.97 81 ALA A CA 1
ATOM 638 C C . ALA A 1 81 ? 11.270 0.100 -16.465 1.00 60.97 81 ALA A C 1
ATOM 640 O O . ALA A 1 81 ? 11.170 0.436 -17.646 1.00 60.97 81 ALA A O 1
ATOM 641 N N . VAL A 1 82 ? 12.126 0.696 -15.622 1.00 59.88 82 VAL A N 1
ATOM 642 C CA . VAL A 1 82 ? 13.029 1.797 -16.014 1.00 59.88 82 VAL A CA 1
ATOM 643 C C . VAL A 1 82 ? 14.501 1.374 -15.982 1.00 59.88 82 VAL A C 1
ATOM 645 O O . VAL A 1 82 ? 14.933 0.573 -15.152 1.00 59.88 82 VAL A O 1
ATOM 648 N N . TYR A 1 83 ? 15.252 1.958 -16.920 1.00 55.03 83 TYR A N 1
ATOM 649 C CA . TYR A 1 83 ? 16.651 1.707 -17.265 1.00 55.03 83 TYR A CA 1
ATOM 650 C C . TYR A 1 83 ? 17.691 2.512 -16.434 1.00 55.03 83 TYR A C 1
ATOM 652 O O . TYR A 1 83 ? 18.886 2.344 -16.676 1.00 55.03 83 TYR A O 1
ATOM 660 N N . SER A 1 84 ? 17.297 3.349 -15.456 1.00 55.00 84 SER A N 1
ATOM 661 C CA . SER A 1 84 ? 18.206 4.070 -14.529 1.00 55.00 84 SER A CA 1
ATOM 662 C C . SER A 1 84 ? 17.481 4.664 -13.296 1.00 55.00 84 SER A C 1
ATOM 664 O O . SER A 1 84 ? 16.276 4.889 -13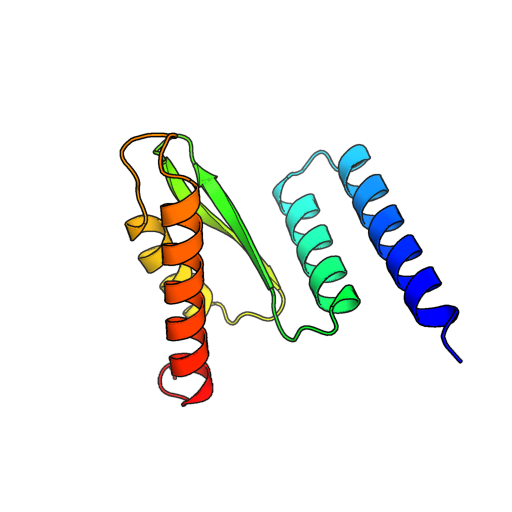.331 1.00 55.00 84 SER A O 1
ATOM 666 N N . GLU A 1 85 ? 18.205 4.922 -12.193 1.00 59.62 85 GLU A N 1
ATOM 667 C CA . GLU A 1 85 ? 17.672 5.487 -10.924 1.00 59.62 85 GLU A CA 1
ATOM 668 C C . GLU A 1 85 ? 17.305 6.990 -11.000 1.00 59.62 85 GLU A C 1
ATOM 670 O O . GLU A 1 85 ? 16.567 7.502 -10.154 1.00 59.62 85 GLU A O 1
ATOM 675 N N . GLU A 1 86 ? 17.793 7.705 -12.019 1.00 60.62 86 GLU A N 1
ATOM 676 C CA . GLU A 1 86 ? 17.665 9.166 -12.167 1.00 60.62 86 GLU A CA 1
ATOM 677 C C . GLU A 1 86 ? 16.240 9.644 -12.524 1.00 60.62 86 GLU A C 1
ATOM 679 O O . GLU A 1 86 ? 15.943 10.827 -12.365 1.00 60.62 86 GLU A O 1
ATOM 684 N N . ASP A 1 87 ? 15.332 8.739 -12.913 1.00 66.44 87 ASP A N 1
ATOM 685 C CA . ASP A 1 87 ? 13.971 9.056 -13.388 1.00 66.44 87 ASP A CA 1
ATOM 686 C C . ASP A 1 87 ? 12.842 8.703 -12.393 1.00 66.44 87 ASP A C 1
ATOM 688 O O . ASP A 1 87 ? 11.672 8.580 -12.758 1.00 66.44 87 ASP A O 1
ATOM 692 N N . SER A 1 88 ? 13.150 8.613 -11.094 1.00 70.31 88 SER A N 1
ATOM 693 C CA . SER A 1 88 ? 12.186 8.229 -10.039 1.00 70.31 88 SER A CA 1
ATOM 694 C C . SER A 1 88 ? 10.882 9.062 -10.019 1.00 70.31 88 SER A C 1
ATOM 696 O O . SER A 1 88 ? 9.831 8.579 -9.597 1.00 70.31 88 SER A O 1
ATOM 698 N N . ALA A 1 89 ? 10.919 10.322 -10.471 1.00 75.62 89 ALA A N 1
ATOM 699 C CA . ALA A 1 89 ? 9.721 11.161 -10.574 1.00 75.62 89 ALA A CA 1
ATOM 700 C C . ALA A 1 89 ? 8.785 10.722 -11.718 1.00 75.62 89 ALA A C 1
ATOM 702 O O . ALA A 1 89 ? 7.570 10.692 -11.524 1.00 75.62 89 ALA A O 1
ATOM 703 N N . GLN A 1 90 ? 9.343 10.337 -12.872 1.00 73.56 90 GLN A N 1
ATOM 704 C CA . GLN A 1 90 ? 8.570 9.800 -13.996 1.00 73.56 90 GLN A CA 1
ATOM 705 C C . GLN A 1 90 ? 7.967 8.433 -13.649 1.00 73.56 90 GLN A C 1
ATOM 707 O O . GLN A 1 90 ? 6.834 8.148 -14.034 1.00 73.56 90 GLN A O 1
ATOM 712 N N . GLU A 1 91 ? 8.678 7.612 -12.865 1.00 74.38 91 GLU A N 1
ATOM 713 C CA . GLU A 1 91 ? 8.156 6.332 -12.364 1.00 74.38 91 GLU A CA 1
ATOM 714 C C . GLU A 1 91 ? 6.870 6.533 -11.551 1.00 74.38 91 GLU A C 1
ATOM 716 O O . GLU A 1 91 ? 5.857 5.867 -11.782 1.00 74.38 91 GLU A O 1
ATOM 721 N N . LEU A 1 92 ? 6.897 7.476 -10.604 1.00 78.38 92 LEU A N 1
ATOM 722 C CA . LEU A 1 92 ? 5.753 7.752 -9.741 1.00 78.38 92 LEU A CA 1
ATOM 723 C C . LEU A 1 92 ? 4.556 8.290 -10.537 1.00 78.38 92 LEU A C 1
ATOM 725 O O . LEU A 1 92 ? 3.411 7.943 -10.236 1.00 78.38 92 LEU A O 1
ATOM 729 N N . GLU A 1 93 ? 4.815 9.109 -11.557 1.00 82.44 93 GLU A N 1
ATOM 730 C CA . GLU A 1 93 ? 3.784 9.619 -12.460 1.00 82.44 93 GLU A CA 1
ATOM 731 C C . GLU A 1 93 ? 3.135 8.481 -13.260 1.00 82.44 93 GLU A C 1
ATOM 733 O O . GLU A 1 93 ? 1.915 8.325 -13.199 1.00 82.44 93 GLU A O 1
ATOM 738 N N . ALA A 1 94 ? 3.928 7.603 -13.882 1.00 81.56 94 ALA A N 1
ATOM 739 C CA . ALA A 1 94 ? 3.425 6.443 -14.623 1.00 81.56 94 ALA A CA 1
ATOM 740 C C . ALA A 1 94 ? 2.604 5.482 -13.741 1.00 81.56 94 ALA A C 1
ATOM 742 O O . ALA A 1 94 ? 1.544 4.997 -14.149 1.00 81.56 94 ALA A O 1
ATOM 743 N N . ILE A 1 95 ? 3.050 5.227 -12.503 1.00 82.62 95 ILE A N 1
ATOM 744 C CA . ILE A 1 95 ? 2.299 4.414 -11.534 1.00 82.62 95 ILE A CA 1
ATOM 745 C C . ILE A 1 95 ? 0.973 5.097 -11.177 1.00 82.62 95 ILE A C 1
ATOM 747 O O . ILE A 1 95 ? -0.069 4.439 -11.147 1.00 82.62 95 ILE A O 1
ATOM 751 N N . SER A 1 96 ? 0.984 6.407 -10.922 1.00 82.62 96 SER A N 1
ATOM 752 C CA . SER A 1 96 ? -0.229 7.173 -10.616 1.00 82.62 96 SER A CA 1
ATOM 753 C C . SER A 1 96 ? -1.232 7.130 -11.771 1.00 82.62 96 SER A C 1
ATOM 755 O O . SER A 1 96 ? -2.414 6.852 -11.548 1.00 82.62 96 SER A O 1
ATOM 757 N N . GLU A 1 97 ? -0.776 7.336 -13.007 1.00 84.38 97 GLU A N 1
ATOM 758 C CA . GLU A 1 97 ? -1.610 7.246 -14.209 1.00 84.38 97 GLU A CA 1
ATOM 759 C C . GLU A 1 97 ? -2.209 5.848 -14.386 1.00 84.38 97 GLU A C 1
ATOM 761 O O . GLU A 1 97 ? -3.421 5.711 -14.598 1.00 84.38 97 GLU A O 1
ATOM 766 N N . LEU A 1 98 ? -1.393 4.801 -14.220 1.00 83.38 98 LEU A N 1
ATOM 767 C CA . LEU A 1 98 ? -1.859 3.420 -14.258 1.00 83.38 98 LEU A CA 1
ATOM 768 C C . LEU A 1 98 ? -2.961 3.201 -13.218 1.00 83.38 98 LEU A C 1
ATOM 770 O O . LEU A 1 98 ? -4.058 2.776 -13.579 1.00 83.38 98 LEU A O 1
ATOM 774 N N . LEU A 1 99 ? -2.715 3.531 -11.949 1.00 81.25 99 LEU A N 1
ATOM 775 C CA . LEU A 1 99 ? -3.685 3.336 -10.867 1.00 81.25 99 LEU A CA 1
ATOM 776 C C . LEU A 1 99 ? -4.988 4.109 -11.105 1.00 81.25 99 LEU A C 1
ATOM 778 O O . LEU A 1 99 ? -6.074 3.586 -10.833 1.00 81.25 99 LEU A O 1
ATOM 782 N N . GLN A 1 100 ? -4.913 5.320 -11.658 1.00 82.06 100 GLN A N 1
ATOM 783 C CA . GLN A 1 100 ? -6.095 6.098 -12.031 1.00 82.06 100 GLN A CA 1
ATOM 784 C C . GLN A 1 100 ? -6.876 5.441 -13.177 1.00 82.06 100 GLN A C 1
ATOM 786 O O . GLN A 1 100 ? -8.107 5.361 -13.108 1.00 82.06 100 GLN A O 1
ATOM 791 N N . SER A 1 101 ? -6.191 4.934 -14.207 1.00 79.38 101 SER A N 1
ATOM 792 C CA . SER A 1 101 ? -6.830 4.222 -15.327 1.00 79.38 101 SER A CA 1
ATOM 793 C C . SER A 1 101 ? -7.533 2.941 -14.859 1.00 79.38 101 SER A C 1
ATOM 795 O O . SER A 1 101 ? -8.683 2.668 -15.212 1.00 79.38 101 SER A O 1
ATOM 797 N N . VAL A 1 102 ? -6.867 2.202 -13.975 1.00 76.31 102 VAL A N 1
ATOM 798 C CA . VAL A 1 102 ? -7.318 0.954 -13.370 1.00 76.31 102 VAL A CA 1
ATOM 799 C C . VAL A 1 102 ? -8.561 1.200 -12.504 1.00 76.31 102 VAL A C 1
ATOM 801 O O . VAL A 1 102 ? -9.584 0.534 -12.669 1.00 76.31 102 VAL A O 1
ATOM 804 N N . THR A 1 103 ? -8.518 2.223 -11.645 1.00 74.38 103 THR A N 1
ATOM 805 C CA . THR A 1 103 ? -9.644 2.624 -10.783 1.00 74.38 103 THR A CA 1
ATOM 806 C C . THR A 1 103 ? -10.851 3.073 -11.603 1.00 74.38 103 THR A C 1
ATOM 808 O O . THR A 1 103 ? -11.980 2.697 -11.293 1.00 74.38 103 THR A O 1
ATOM 811 N N . ARG A 1 104 ? -10.627 3.837 -12.681 1.00 72.75 104 ARG A N 1
ATOM 812 C CA . ARG A 1 104 ? -11.687 4.282 -13.598 1.00 72.75 104 ARG A CA 1
ATOM 813 C C . ARG A 1 104 ? -12.355 3.109 -14.320 1.00 72.75 104 ARG A C 1
ATOM 815 O O . ARG A 1 104 ? -13.560 3.123 -14.524 1.00 72.75 104 ARG A O 1
ATOM 822 N N . THR A 1 105 ? -11.587 2.091 -14.695 1.00 68.12 105 THR A N 1
ATOM 823 C CA . THR A 1 105 ? -12.116 0.911 -15.397 1.00 68.12 105 THR A CA 1
ATOM 824 C C . THR A 1 105 ? -12.909 0.009 -14.445 1.00 68.12 105 THR A C 1
ATOM 826 O O . THR A 1 105 ? -13.980 -0.483 -14.801 1.00 68.12 105 THR A O 1
ATOM 829 N N . ALA A 1 106 ? -12.436 -0.142 -13.202 1.00 68.19 106 ALA A N 1
ATOM 830 C CA . ALA A 1 106 ? -13.142 -0.870 -12.149 1.00 68.19 106 ALA A CA 1
ATOM 831 C C . ALA A 1 106 ? -14.464 -0.200 -11.742 1.00 68.19 106 ALA A C 1
ATOM 833 O O . ALA A 1 106 ? -15.474 -0.885 -11.596 1.00 68.19 106 ALA A O 1
ATOM 834 N N . SER A 1 107 ? -14.487 1.130 -11.597 1.00 62.31 107 SER A N 1
ATOM 835 C CA . SER A 1 107 ? -15.703 1.870 -11.227 1.00 62.31 107 SER A CA 1
ATOM 836 C C . SER A 1 107 ? -16.781 1.859 -12.314 1.00 62.31 107 SER A C 1
ATOM 838 O O . SER A 1 107 ? -17.959 2.013 -12.003 1.00 62.31 107 SER A O 1
ATOM 840 N N . LEU A 1 108 ? -16.401 1.615 -13.571 1.00 63.84 108 LEU A N 1
ATOM 841 C CA . LEU A 1 108 ? -17.322 1.429 -14.694 1.00 63.84 108 LEU A CA 1
ATOM 842 C C . LEU A 1 108 ? -17.863 -0.009 -14.816 1.00 63.84 108 LEU A C 1
ATOM 844 O O . LEU A 1 108 ? -18.653 -0.278 -15.717 1.00 63.84 108 LEU A O 1
ATOM 848 N N . GLY A 1 109 ? -17.457 -0.936 -13.938 1.00 58.75 109 GLY A N 1
ATOM 849 C CA . GLY A 1 109 ? -17.911 -2.333 -13.970 1.00 58.75 109 GLY A CA 1
ATOM 850 C C . GLY A 1 109 ? -17.363 -3.149 -15.147 1.00 58.75 109 GLY A C 1
ATOM 851 O O . GLY A 1 109 ? -17.881 -4.218 -15.438 1.00 58.75 109 GLY A O 1
ATOM 852 N N . LEU A 1 110 ? -16.315 -2.671 -15.825 1.00 56.31 110 LEU A N 1
ATOM 853 C CA . LEU A 1 110 ? -15.789 -3.262 -17.066 1.00 56.31 110 LEU A CA 1
ATOM 854 C C . LEU A 1 110 ? -14.782 -4.406 -16.836 1.00 56.31 110 LEU A C 1
ATOM 856 O O . LEU A 1 110 ? -14.097 -4.817 -17.769 1.00 56.31 110 LEU A O 1
ATOM 860 N N . LEU A 1 111 ? -14.657 -4.898 -15.600 1.00 54.09 111 LEU A N 1
ATOM 861 C CA . LEU A 1 111 ? -13.681 -5.927 -15.206 1.00 54.09 111 LEU A CA 1
ATOM 862 C C . LEU A 1 111 ? -14.328 -7.189 -14.605 1.00 54.09 111 LEU A C 1
ATOM 864 O O . LEU A 1 111 ? -13.641 -7.966 -13.941 1.00 54.09 111 LEU A O 1
ATOM 868 N N . THR A 1 112 ? -15.632 -7.381 -14.816 1.00 46.12 112 THR A N 1
ATOM 869 C CA . THR A 1 112 ? -16.355 -8.633 -14.517 1.00 46.12 112 THR A CA 1
ATOM 870 C C . THR A 1 112 ? -16.369 -9.545 -15.731 1.00 46.12 112 THR A C 1
ATOM 872 O O . THR A 1 112 ? -16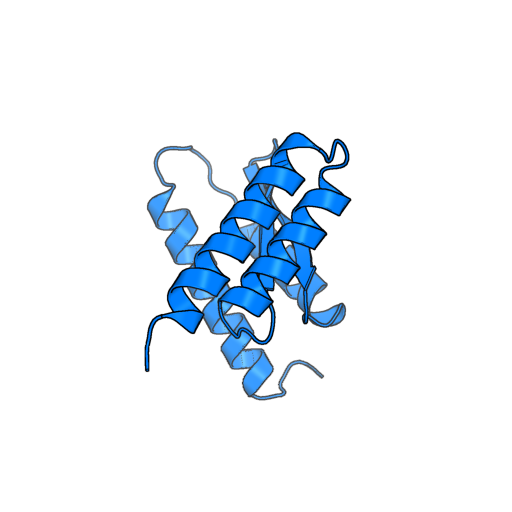.112 -10.753 -15.554 1.00 46.12 112 THR A O 1
#

Sequence (112 aa):
MLPDFRIRQRDYLLEIAQALTSELDLETLLTRIVRIAVEMLAGQAGLIALRDADGQWRVSTVHGIPAGFVRYLNTHLAHIAVYSEEDSAQELEAISELLQSVTRTASLGLLT

Foldseek 3Di:
DPPPLVVLLVVLVVVLVVLVVPDPDPLVSQQVNQVSVCVNVVHQKGWDWDQDPQQFTATSDMDNDDPLLNVVLRVLRRVLRDDDPPCVVVSVVSNVVVVVVSVVCVVVVVRD

pLDDT: mean 81.39, std 11.39, range [46.12, 95.25]